Protein AF-A0A937EVX7-F1 (afdb_monomer_lite)

Secondary structure (DSSP, 8-state):
----SSSSSHHHHHHHHHHHHHHHHHHHHTTT-HHHHHHHHHHHHHHHHHHIIIIITTTS-SSHHHHHHHHHHHHHTTSS-S-S---HHHHGGGGTTS----TTS--------

Sequence (113 aa):
MNSEHSLEVEPLELQLQAMADTVRQLAQSHQGDCLALLSILRILESLHGEVRDTWFQPALPDNRQALYNLLRDIEASGGWPYIYRMKLHELLKNFQGDLTIDPAAHSNPNQLG

pLDDT: mean 71.44, std 18.01, range [37.62, 97.12]

Radius of gyration: 23.27 Å; chains: 1; bounding box: 78×44×46 Å

Foldseek 3Di:
DDDPDDPPPPPPVVVVVVVVVVLVVQCVVCPPPPVSNVVSVVVVVVVVVCCCPPPVLVVQDPDPVSNVVVQVVCVVVPHDPPDPDPPVCVSCVSVPPPPCPPPPPPPDPDDDD

Structure (mmCIF, N/CA/C/O backbone):
data_AF-A0A937EVX7-F1
#
_entry.id   AF-A0A937EVX7-F1
#
loop_
_atom_site.group_PDB
_atom_site.id
_atom_site.type_symbol
_atom_site.label_atom_id
_atom_site.label_alt_id
_atom_site.label_comp_id
_atom_site.label_asym_id
_atom_site.label_entity_id
_atom_site.label_seq_id
_atom_site.pdbx_PDB_ins_code
_atom_site.Cartn_x
_atom_site.Cartn_y
_atom_site.Cartn_z
_atom_site.occupancy
_atom_site.B_iso_or_equiv
_atom_site.auth_seq_id
_atom_site.auth_comp_id
_atom_site.auth_asym_id
_atom_site.auth_atom_id
_atom_site.pdbx_PDB_model_num
ATOM 1 N N . MET A 1 1 ? 7.695 31.122 -24.044 1.00 41.72 1 MET A N 1
ATOM 2 C CA . MET A 1 1 ? 6.685 30.083 -24.327 1.00 41.72 1 MET A CA 1
ATOM 3 C C . MET A 1 1 ? 7.281 28.776 -23.857 1.00 41.72 1 MET A C 1
ATOM 5 O O . MET A 1 1 ? 8.379 28.491 -24.309 1.00 41.72 1 MET A O 1
ATOM 9 N N . ASN A 1 2 ? 6.658 28.145 -22.857 1.00 37.62 2 ASN A N 1
ATOM 10 C CA . ASN A 1 2 ? 6.717 26.725 -22.470 1.00 37.62 2 ASN A CA 1
ATOM 11 C C . ASN A 1 2 ? 6.125 26.639 -21.054 1.00 37.62 2 ASN A C 1
ATOM 13 O O . ASN A 1 2 ? 6.836 26.681 -20.054 1.00 37.62 2 ASN A O 1
ATOM 17 N N . SER A 1 3 ? 4.795 26.629 -20.997 1.00 48.78 3 SER A N 1
ATOM 18 C CA . SER A 1 3 ? 3.997 26.509 -19.776 1.00 48.78 3 SER A CA 1
ATOM 19 C C . SER A 1 3 ? 3.035 25.347 -19.974 1.00 48.78 3 SER A C 1
ATOM 21 O O . SER A 1 3 ? 1.873 25.590 -20.258 1.00 48.78 3 SER A O 1
ATOM 23 N N . GLU A 1 4 ? 3.510 24.102 -19.902 1.00 48.59 4 GLU A N 1
ATOM 24 C CA . GLU A 1 4 ? 2.650 22.930 -20.156 1.00 48.59 4 GLU A CA 1
ATOM 25 C C . GLU A 1 4 ? 3.013 21.691 -19.316 1.00 48.59 4 GLU A C 1
ATOM 27 O O . GLU A 1 4 ? 3.055 20.588 -19.845 1.00 48.59 4 GLU A O 1
ATOM 32 N N . HIS A 1 5 ? 3.270 21.815 -18.005 1.00 45.59 5 HIS A N 1
ATOM 33 C CA . HIS A 1 5 ? 3.386 20.598 -17.171 1.00 45.59 5 HIS A CA 1
ATOM 34 C C . HIS A 1 5 ? 2.833 20.671 -15.740 1.00 45.59 5 HIS A C 1
ATOM 36 O O . HIS A 1 5 ? 3.153 19.823 -14.916 1.00 45.59 5 HIS A O 1
ATOM 42 N N . SER A 1 6 ? 1.987 21.652 -15.414 1.00 43.28 6 SER A N 1
ATOM 43 C CA . SER A 1 6 ? 1.571 21.882 -14.017 1.00 43.28 6 SER A CA 1
ATOM 44 C C . SER A 1 6 ? 0.164 21.396 -13.640 1.00 43.28 6 SER A C 1
ATOM 46 O O . SER A 1 6 ? -0.28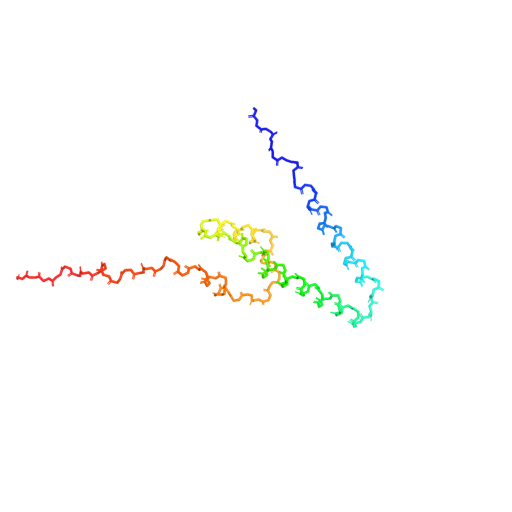2 21.743 -12.556 1.00 43.28 6 SER A O 1
ATOM 48 N N . LEU A 1 7 ? -0.555 20.630 -14.475 1.00 46.47 7 LEU A N 1
ATOM 49 C CA . LEU A 1 7 ? -2.001 20.398 -14.257 1.00 46.47 7 LEU A CA 1
ATOM 50 C C . LEU A 1 7 ? -2.471 18.931 -14.184 1.00 46.47 7 LEU A C 1
ATOM 52 O O . LEU A 1 7 ? -3.643 18.709 -13.901 1.00 46.47 7 LEU A O 1
ATOM 56 N N . GLU A 1 8 ? -1.607 17.928 -14.372 1.00 51.41 8 GLU A N 1
ATOM 57 C CA . GLU A 1 8 ? -2.035 16.509 -14.357 1.00 51.41 8 GLU A CA 1
ATOM 58 C C . GLU A 1 8 ? -1.745 15.757 -13.044 1.00 51.41 8 GLU A C 1
ATOM 60 O O . GLU A 1 8 ? -2.170 14.616 -12.885 1.00 51.41 8 GLU A O 1
ATOM 65 N N . VAL A 1 9 ? -1.065 16.384 -12.077 1.00 52.75 9 VAL A N 1
ATOM 66 C CA . VAL A 1 9 ? -0.715 15.758 -10.781 1.00 52.75 9 VAL A CA 1
ATOM 67 C C . VAL A 1 9 ? -1.886 15.787 -9.776 1.00 52.75 9 VAL A C 1
ATOM 69 O O . VAL A 1 9 ? -2.026 14.885 -8.952 1.00 52.75 9 VAL A O 1
ATOM 72 N N . GLU A 1 10 ? -2.790 16.763 -9.905 1.00 59.31 10 GLU A N 1
ATOM 73 C CA . GLU A 1 10 ? -3.943 17.006 -9.015 1.00 59.31 10 GLU A CA 1
ATOM 74 C C . GLU A 1 10 ? -4.928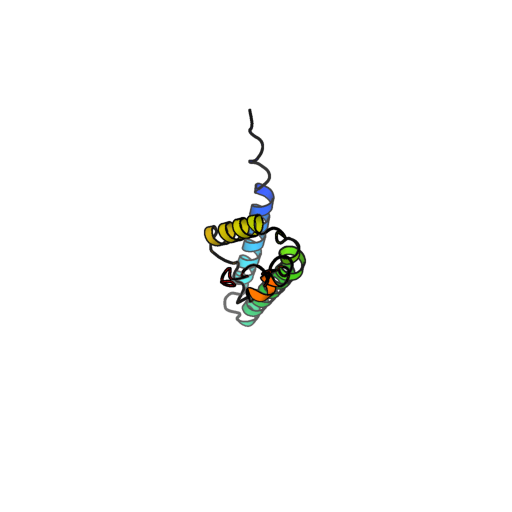 15.825 -8.805 1.00 59.31 10 GLU A C 1
ATOM 76 O O . GLU A 1 10 ? -5.351 15.616 -7.668 1.00 59.31 10 GLU A O 1
ATOM 81 N N . PRO A 1 11 ? -5.311 14.997 -9.802 1.00 78.00 11 PRO A N 1
ATOM 82 C CA . PRO A 1 11 ? -6.302 13.941 -9.573 1.00 78.00 11 PRO A CA 1
ATOM 83 C C . PRO A 1 11 ? -5.778 12.761 -8.742 1.00 78.00 11 PRO A C 1
ATOM 85 O O . PRO A 1 11 ? -6.556 12.156 -8.005 1.00 78.00 11 PRO A O 1
ATOM 88 N N . LEU A 1 12 ? -4.488 12.417 -8.839 1.00 82.69 12 LEU A N 1
ATOM 89 C CA . LEU A 1 12 ? -3.939 11.247 -8.145 1.00 82.69 12 LEU A CA 1
ATOM 90 C C . LEU A 1 12 ? -3.707 11.529 -6.659 1.00 82.69 12 LEU A C 1
ATOM 92 O O . LEU A 1 12 ? -4.082 10.715 -5.818 1.00 82.69 12 LEU A O 1
ATOM 96 N N . GLU A 1 13 ? -3.125 12.680 -6.324 1.00 81.38 13 GLU A N 1
ATOM 97 C CA . GLU A 1 13 ? -2.862 13.051 -4.931 1.00 81.38 13 GLU A CA 1
ATOM 98 C C . GLU A 1 13 ? -4.167 13.150 -4.125 1.00 81.38 13 GLU A C 1
ATOM 100 O O . GLU A 1 13 ? -4.258 12.609 -3.021 1.00 81.38 13 GLU A O 1
ATOM 105 N N . LEU A 1 14 ? -5.220 13.724 -4.718 1.00 86.25 14 LEU A N 1
ATOM 106 C CA . LEU A 1 14 ? -6.554 13.773 -4.115 1.00 86.25 14 LEU A CA 1
ATOM 107 C C . LEU A 1 14 ? -7.157 12.377 -3.899 1.00 86.25 14 LEU A C 1
ATOM 109 O O . LEU A 1 14 ? -7.751 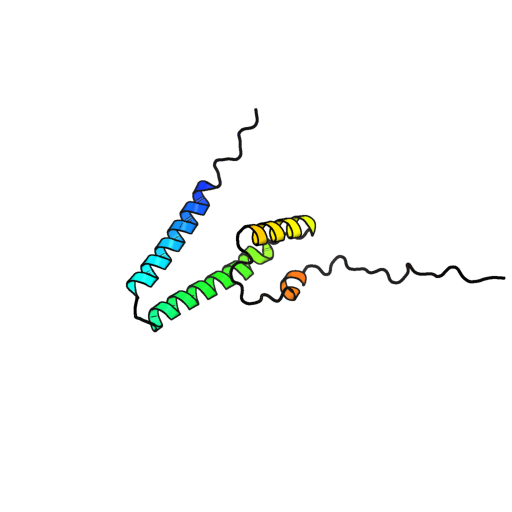12.119 -2.851 1.00 86.25 14 LEU A O 1
ATOM 113 N N . GLN A 1 15 ? -6.994 11.459 -4.857 1.00 89.12 15 GLN A N 1
ATOM 114 C CA . GLN A 1 15 ? -7.466 10.078 -4.714 1.00 89.12 15 GLN A CA 1
ATOM 115 C C . GLN A 1 15 ? -6.719 9.336 -3.601 1.00 89.12 15 GLN A C 1
ATOM 117 O O . GLN A 1 15 ? -7.350 8.682 -2.768 1.00 89.12 15 GLN A O 1
ATOM 122 N N . LEU A 1 16 ? -5.393 9.476 -3.544 1.00 87.38 16 LEU A N 1
ATOM 123 C CA . LEU A 1 16 ? -4.565 8.879 -2.496 1.00 87.38 16 LEU A CA 1
ATOM 124 C C . LEU A 1 16 ? -4.933 9.427 -1.115 1.00 87.38 16 LEU A C 1
ATOM 126 O O . LEU A 1 16 ? -5.060 8.662 -0.156 1.00 87.38 16 LEU A O 1
ATOM 130 N N . GLN A 1 17 ? -5.167 10.735 -1.016 1.00 86.38 17 GLN A N 1
ATOM 131 C CA . GLN A 1 17 ? -5.591 11.366 0.226 1.00 86.38 17 GLN A CA 1
ATOM 132 C C . GLN A 1 17 ? -6.978 10.870 0.666 1.00 86.38 17 GLN A C 1
ATOM 134 O O . GLN A 1 17 ? -7.145 10.501 1.827 1.00 86.38 17 GLN A O 1
ATOM 139 N N . ALA A 1 18 ? -7.943 10.760 -0.252 1.00 92.12 18 ALA A N 1
ATOM 140 C CA . ALA A 1 18 ? -9.272 10.223 0.049 1.00 92.12 18 ALA A CA 1
ATOM 141 C C . ALA A 1 18 ? -9.222 8.756 0.524 1.00 92.12 18 ALA A C 1
ATOM 143 O O . ALA A 1 18 ? -9.930 8.374 1.465 1.00 92.12 18 ALA A O 1
ATOM 144 N N . MET A 1 19 ? -8.356 7.931 -0.076 1.00 92.19 19 MET A N 1
ATOM 145 C CA . MET A 1 19 ? -8.108 6.561 0.387 1.00 92.19 19 MET A CA 1
ATOM 146 C C . MET A 1 19 ? -7.519 6.552 1.800 1.00 92.19 19 MET A C 1
ATOM 148 O O . MET A 1 19 ? -8.002 5.820 2.667 1.00 92.19 19 MET A O 1
ATOM 152 N N . ALA A 1 20 ? -6.512 7.391 2.056 1.00 89.88 20 ALA A N 1
ATOM 153 C CA . ALA A 1 20 ? -5.895 7.507 3.371 1.00 89.88 20 ALA A CA 1
ATOM 154 C C . ALA A 1 20 ? -6.911 7.949 4.437 1.00 89.88 20 ALA A C 1
ATOM 156 O O . ALA A 1 20 ? -6.940 7.382 5.528 1.00 89.88 20 ALA A O 1
ATOM 157 N N . ASP A 1 21 ? -7.781 8.907 4.120 1.00 93.00 21 ASP A N 1
ATOM 158 C CA . ASP A 1 21 ? -8.826 9.378 5.030 1.00 93.00 21 ASP A CA 1
ATOM 159 C C . ASP A 1 21 ? -9.871 8.301 5.319 1.00 93.00 21 ASP A C 1
ATOM 161 O O . ASP A 1 21 ? -10.247 8.118 6.476 1.00 93.00 21 ASP A O 1
ATOM 165 N N . THR A 1 22 ? -10.255 7.511 4.316 1.00 95.94 22 THR A N 1
ATOM 166 C CA . THR A 1 22 ? -11.160 6.367 4.504 1.00 95.94 22 THR A CA 1
ATOM 167 C C . THR A 1 22 ? -10.566 5.338 5.471 1.00 95.94 22 THR A C 1
ATOM 169 O O . THR A 1 22 ? -11.231 4.890 6.406 1.00 95.94 22 THR A O 1
ATOM 172 N N . VAL A 1 23 ? -9.285 4.993 5.299 1.00 94.38 23 VAL A N 1
ATOM 173 C CA . VAL A 1 23 ? -8.580 4.056 6.189 1.00 94.38 23 VAL A CA 1
ATOM 174 C C . VAL A 1 23 ? -8.453 4.625 7.605 1.00 94.38 23 VAL A C 1
ATOM 176 O O . VAL A 1 23 ? -8.685 3.905 8.578 1.00 94.38 23 VAL A O 1
ATOM 179 N N . ARG A 1 24 ? -8.131 5.920 7.746 1.00 94.50 24 ARG A N 1
ATOM 180 C CA . ARG A 1 24 ? -8.059 6.598 9.053 1.00 94.50 24 ARG A CA 1
ATOM 181 C C . ARG A 1 24 ? -9.410 6.595 9.762 1.00 94.50 24 ARG A C 1
ATOM 183 O O . ARG A 1 24 ? -9.451 6.284 10.949 1.00 94.50 24 ARG A O 1
ATOM 190 N N . GLN A 1 25 ? -10.497 6.901 9.056 1.00 96.88 25 GLN A N 1
ATOM 191 C CA . GLN A 1 25 ? -11.852 6.884 9.611 1.00 96.88 25 GLN A CA 1
ATOM 192 C C . GLN A 1 25 ? -12.241 5.487 10.100 1.00 96.88 25 GLN A C 1
ATOM 194 O O . GLN A 1 25 ? -12.744 5.350 11.214 1.00 96.88 25 GLN A O 1
ATOM 199 N N . LEU A 1 26 ? -11.938 4.448 9.317 1.00 95.75 26 LEU A N 1
ATOM 200 C CA . LEU A 1 26 ? -12.196 3.061 9.701 1.00 95.75 26 LEU A CA 1
ATOM 201 C C . LEU A 1 26 ? -11.379 2.641 10.934 1.00 95.75 26 LEU A C 1
ATOM 203 O O . LEU A 1 26 ? -11.892 1.990 11.841 1.00 95.75 26 LEU A O 1
ATOM 207 N N . ALA A 1 27 ? -10.109 3.038 11.013 1.00 92.19 27 ALA A N 1
ATOM 208 C CA . ALA A 1 27 ? -9.291 2.770 12.192 1.00 92.19 27 ALA A CA 1
ATOM 209 C C . ALA A 1 27 ? -9.815 3.512 13.436 1.00 92.19 27 ALA A C 1
ATOM 211 O O . ALA A 1 27 ? -9.852 2.943 14.527 1.00 92.19 27 ALA A O 1
ATOM 212 N N . GLN A 1 28 ? -10.258 4.763 13.278 1.00 94.81 28 GLN A N 1
ATOM 213 C CA . GLN A 1 28 ? -10.843 5.558 14.360 1.00 94.81 28 GLN A CA 1
ATOM 214 C C . GLN A 1 28 ? -12.161 4.959 14.867 1.00 94.81 28 GLN A C 1
ATOM 216 O O . GLN A 1 28 ? -12.364 4.893 16.078 1.00 94.81 28 GLN A O 1
ATOM 221 N N . SER A 1 29 ? -13.034 4.465 13.980 1.00 97.12 29 SER A N 1
ATOM 222 C CA . SER A 1 29 ? -14.316 3.860 14.374 1.00 97.12 29 SER A CA 1
ATOM 223 C C . SER A 1 29 ? -14.163 2.548 15.150 1.00 97.12 29 SER A C 1
ATOM 225 O O . SER A 1 29 ? -15.077 2.155 15.869 1.00 97.12 2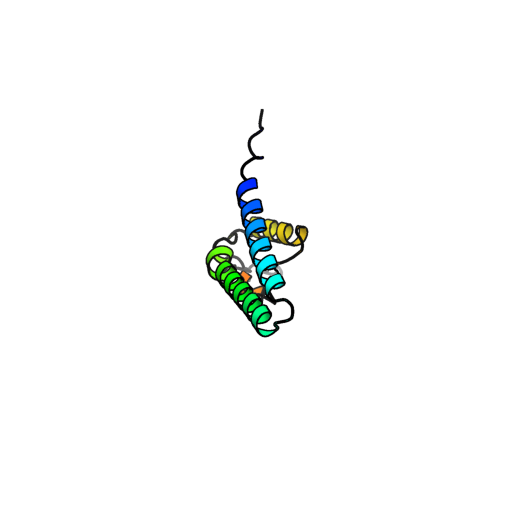9 SER A O 1
ATOM 227 N N . HIS A 1 30 ? -13.010 1.886 15.026 1.00 94.44 30 HIS A N 1
ATOM 228 C CA . HIS A 1 30 ? -12.670 0.642 15.720 1.00 94.44 30 HIS A CA 1
ATOM 229 C C . HIS A 1 30 ? -11.596 0.834 16.803 1.00 94.44 30 HIS A C 1
ATOM 231 O O . HIS A 1 30 ? -10.926 -0.120 17.206 1.00 94.44 30 HIS A O 1
ATOM 237 N N . GLN A 1 31 ? -11.415 2.061 17.302 1.00 86.00 31 GLN A N 1
ATOM 238 C CA . GLN A 1 31 ? -10.461 2.326 18.374 1.00 86.00 31 GLN A CA 1
ATOM 239 C C . GLN A 1 31 ? -10.778 1.474 19.615 1.00 86.00 31 GLN A C 1
ATOM 241 O O . GLN A 1 31 ? -11.896 1.469 20.124 1.00 86.00 31 GLN A O 1
ATOM 246 N N . GLY A 1 32 ? -9.766 0.763 20.118 1.00 85.00 32 GLY A N 1
ATOM 247 C CA . GLY A 1 32 ? -9.904 -0.147 21.260 1.00 85.00 32 GLY A CA 1
ATOM 248 C C . GLY A 1 32 ? -10.289 -1.583 20.887 1.00 85.00 32 GLY A C 1
ATOM 249 O O . GLY A 1 32 ? -10.162 -2.466 21.733 1.00 85.00 32 GLY A O 1
ATOM 250 N N . ASP A 1 33 ? -10.665 -1.853 19.632 1.00 93.69 33 ASP A N 1
ATOM 251 C CA . ASP A 1 33 ? -10.890 -3.207 19.119 1.00 93.69 33 ASP A CA 1
ATOM 252 C C . ASP A 1 33 ? -9.635 -3.729 18.402 1.00 93.69 33 ASP A C 1
ATOM 254 O O . ASP A 1 33 ? -9.386 -3.478 17.221 1.00 93.69 33 ASP A O 1
ATOM 258 N N . CYS A 1 34 ? -8.824 -4.484 19.142 1.00 74.94 34 CYS A N 1
ATOM 259 C CA . CYS A 1 34 ? -7.567 -5.044 18.647 1.00 74.94 34 CYS A CA 1
ATOM 260 C C . CYS A 1 34 ? -7.753 -5.947 17.411 1.00 74.94 34 CYS A C 1
ATOM 262 O O . CYS A 1 34 ? -6.925 -5.920 16.499 1.00 74.94 34 CYS A O 1
ATOM 264 N N . LEU A 1 35 ? -8.834 -6.734 17.345 1.00 85.44 35 LEU A N 1
ATOM 265 C CA . LEU A 1 35 ? -9.055 -7.673 16.241 1.00 85.44 35 LEU A CA 1
ATOM 266 C C . LEU A 1 35 ? -9.518 -6.954 14.973 1.00 85.44 35 LEU A C 1
ATOM 268 O O . LEU A 1 35 ? -9.070 -7.303 13.875 1.00 85.44 35 LEU A O 1
ATOM 272 N N . ALA A 1 36 ? -10.362 -5.932 15.114 1.00 88.38 36 ALA A N 1
ATOM 273 C CA . ALA A 1 36 ? -10.759 -5.089 13.993 1.00 88.38 36 ALA A CA 1
ATOM 274 C C . ALA A 1 36 ? -9.556 -4.320 13.427 1.00 88.38 36 ALA A C 1
ATOM 276 O O . ALA A 1 36 ? -9.303 -4.375 12.223 1.00 88.38 36 ALA A O 1
ATOM 277 N N . LEU A 1 37 ? -8.742 -3.699 14.289 1.00 81.06 37 LEU A N 1
ATOM 278 C CA . LEU A 1 37 ? -7.525 -2.994 13.873 1.00 81.06 37 LEU A CA 1
ATOM 279 C C . LEU A 1 37 ? -6.521 -3.930 13.181 1.00 81.06 37 LEU A C 1
ATOM 281 O O . LEU A 1 37 ? -5.978 -3.586 12.132 1.00 81.06 37 LEU A O 1
ATOM 285 N N . LEU A 1 38 ? -6.317 -5.142 13.705 1.00 79.00 38 LEU A N 1
ATOM 286 C CA . LEU A 1 38 ? -5.472 -6.151 13.060 1.00 79.00 38 LEU A CA 1
ATOM 287 C C . LEU A 1 38 ? -6.006 -6.561 11.679 1.00 79.00 38 LEU A C 1
ATOM 289 O O . LEU A 1 38 ? -5.224 -6.812 10.763 1.00 79.00 38 LEU A O 1
ATOM 293 N N . SER A 1 39 ? -7.326 -6.627 11.512 1.00 90.31 39 SER A N 1
ATOM 294 C CA . SER A 1 39 ? -7.946 -6.953 10.223 1.00 90.31 39 SER A CA 1
ATOM 295 C C . SER A 1 39 ? -7.710 -5.851 9.187 1.00 90.31 39 SER A C 1
ATOM 297 O O . SER A 1 39 ? -7.380 -6.162 8.044 1.00 90.31 39 SER A O 1
ATOM 299 N N . ILE A 1 40 ? -7.779 -4.578 9.598 1.00 89.94 40 ILE A N 1
ATOM 300 C CA . ILE A 1 40 ? -7.422 -3.430 8.747 1.00 89.94 40 ILE A CA 1
ATOM 301 C C . ILE A 1 40 ? -5.960 -3.545 8.298 1.00 89.94 40 ILE A C 1
ATOM 303 O O . ILE A 1 40 ? -5.674 -3.467 7.105 1.00 89.94 40 ILE A O 1
ATOM 307 N N . LEU A 1 41 ? -5.038 -3.799 9.233 1.00 86.88 41 LEU A N 1
ATOM 308 C CA . LEU A 1 41 ? -3.609 -3.937 8.929 1.00 86.88 41 LEU A CA 1
ATOM 309 C C . LEU A 1 41 ? -3.324 -5.069 7.932 1.00 86.88 41 LEU A C 1
ATOM 311 O O . LEU A 1 41 ? -2.566 -4.870 6.987 1.00 86.88 41 LEU A O 1
ATOM 315 N N . ARG A 1 42 ? -3.961 -6.234 8.100 1.00 88.44 42 ARG A N 1
ATOM 316 C CA . ARG A 1 42 ? -3.785 -7.387 7.199 1.00 88.44 42 ARG A CA 1
ATOM 317 C C . ARG A 1 42 ? -4.231 -7.098 5.769 1.00 88.44 42 ARG A C 1
ATOM 319 O O . ARG A 1 42 ? -3.580 -7.540 4.828 1.00 88.44 42 ARG A O 1
ATOM 326 N N . ILE A 1 43 ? -5.329 -6.365 5.594 1.00 94.00 43 ILE A N 1
ATOM 327 C CA . ILE A 1 43 ? -5.804 -5.991 4.257 1.00 94.00 43 ILE A CA 1
ATOM 328 C C . ILE A 1 43 ? -4.870 -4.971 3.614 1.00 94.00 43 ILE A C 1
ATOM 330 O O . ILE A 1 43 ? -4.552 -5.120 2.439 1.00 94.00 43 ILE A O 1
ATOM 334 N N . LEU A 1 44 ? -4.376 -3.988 4.372 1.00 90.75 44 LEU A N 1
ATOM 335 C CA . LEU A 1 44 ? -3.386 -3.039 3.857 1.00 90.75 44 LEU A CA 1
ATOM 336 C C . LEU A 1 44 ? -2.097 -3.747 3.425 1.00 90.75 44 LEU A C 1
ATOM 338 O O . LEU A 1 44 ? -1.564 -3.441 2.364 1.00 90.75 44 LEU A O 1
ATOM 342 N N . GLU A 1 45 ? -1.627 -4.720 4.207 1.00 87.56 45 GLU A N 1
ATOM 343 C CA . GLU A 1 45 ? -0.467 -5.543 3.856 1.00 87.56 45 GLU A CA 1
ATOM 344 C C . GLU A 1 45 ? -0.714 -6.366 2.582 1.00 87.56 45 GLU A C 1
ATOM 346 O O . GLU A 1 45 ? 0.129 -6.374 1.683 1.00 87.56 45 GLU A O 1
ATOM 351 N N . SER A 1 46 ? -1.880 -7.011 2.474 1.00 88.06 46 SER A N 1
ATOM 352 C CA . SER A 1 46 ? -2.266 -7.785 1.290 1.00 88.06 46 SER A CA 1
ATOM 353 C C . SER A 1 46 ? -2.339 -6.911 0.037 1.00 88.06 46 SER A C 1
ATOM 355 O O . SER A 1 46 ? -1.767 -7.276 -0.987 1.00 88.06 46 SER A O 1
ATOM 357 N N . LEU A 1 47 ? -3.001 -5.753 0.120 1.00 92.00 47 LEU A N 1
ATOM 358 C CA . LEU A 1 47 ? -3.118 -4.802 -0.989 1.00 92.00 47 LEU A CA 1
ATOM 359 C C . LEU A 1 47 ? -1.753 -4.254 -1.394 1.00 92.00 47 LEU A C 1
ATOM 361 O O . LEU A 1 47 ? -1.447 -4.161 -2.578 1.00 92.00 47 LEU A O 1
ATOM 365 N N . HIS A 1 48 ? -0.905 -3.928 -0.420 1.00 87.50 48 HIS A N 1
ATOM 366 C CA . HIS A 1 48 ? 0.463 -3.514 -0.695 1.00 87.50 48 HIS A CA 1
ATOM 367 C C . HIS A 1 48 ? 1.240 -4.608 -1.446 1.00 87.50 48 HIS A C 1
ATOM 369 O O . HIS A 1 48 ? 1.902 -4.307 -2.437 1.00 87.50 48 HIS A O 1
ATOM 375 N N . GLY A 1 49 ? 1.145 -5.871 -1.011 1.00 82.44 49 GLY A N 1
ATOM 376 C CA . GLY A 1 49 ? 1.769 -7.003 -1.701 1.00 82.44 49 GLY A CA 1
ATOM 377 C C . GLY A 1 49 ? 1.262 -7.172 -3.135 1.00 82.44 49 GLY A C 1
ATOM 378 O O . GLY A 1 49 ? 2.064 -7.270 -4.059 1.00 82.44 49 GLY A O 1
ATOM 379 N N . GLU A 1 50 ? -0.056 -7.122 -3.332 1.00 89.56 50 GLU A N 1
ATOM 380 C CA . GLU A 1 50 ? -0.688 -7.217 -4.651 1.00 89.56 50 GLU A CA 1
ATOM 381 C C . GLU A 1 50 ? -0.218 -6.099 -5.588 1.00 89.56 50 GLU A C 1
ATOM 383 O O . GLU A 1 50 ? 0.192 -6.377 -6.717 1.00 89.56 50 GLU A O 1
ATOM 388 N N . VAL A 1 51 ? -0.198 -4.851 -5.103 1.00 87.88 51 VAL A N 1
ATOM 389 C CA . VAL A 1 51 ? 0.269 -3.704 -5.888 1.00 87.88 51 VAL A CA 1
ATOM 390 C C . VAL A 1 51 ? 1.729 -3.846 -6.272 1.00 87.88 51 VAL A C 1
ATOM 392 O O . VAL A 1 51 ? 2.099 -3.616 -7.427 1.00 87.88 51 VAL A O 1
ATOM 395 N N . ARG A 1 52 ? 2.550 -4.259 -5.310 1.00 83.56 52 ARG A N 1
ATOM 396 C CA . ARG A 1 52 ? 3.981 -4.449 -5.493 1.00 83.56 52 ARG A CA 1
ATOM 397 C C . ARG A 1 52 ? 4.282 -5.510 -6.550 1.00 83.56 52 ARG A C 1
ATOM 399 O O . ARG A 1 52 ? 5.063 -5.247 -7.460 1.00 83.56 52 ARG A O 1
ATOM 406 N N . ASP A 1 53 ? 3.667 -6.681 -6.430 1.00 83.44 53 ASP A N 1
ATOM 407 C CA . ASP A 1 53 ? 4.014 -7.852 -7.238 1.00 83.44 53 ASP A CA 1
ATOM 408 C C . ASP A 1 53 ? 3.356 -7.799 -8.628 1.00 83.44 53 ASP A C 1
ATOM 410 O O . ASP A 1 53 ? 3.954 -8.223 -9.617 1.00 83.44 53 ASP A O 1
ATOM 414 N N . THR A 1 54 ? 2.148 -7.233 -8.724 1.00 88.31 54 THR A N 1
ATOM 415 C CA . THR A 1 54 ? 1.351 -7.248 -9.962 1.00 88.31 54 THR A CA 1
ATOM 416 C C . THR A 1 54 ? 1.594 -6.029 -10.845 1.00 88.31 54 THR A C 1
ATOM 418 O O . THR A 1 54 ? 1.679 -6.174 -12.063 1.00 88.31 54 THR A O 1
ATOM 421 N N . TRP A 1 55 ? 1.701 -4.827 -10.267 1.00 88.31 55 TRP A N 1
ATOM 422 C CA . TRP A 1 55 ? 1.763 -3.582 -11.049 1.00 88.31 55 TRP A CA 1
ATOM 423 C C . TRP A 1 55 ? 3.089 -2.840 -10.896 1.00 88.31 55 TRP A C 1
ATOM 425 O O . TRP A 1 55 ? 3.620 -2.354 -11.891 1.00 88.31 55 TRP A O 1
ATOM 435 N N . PHE A 1 56 ? 3.663 -2.779 -9.692 1.00 83.75 56 PHE A N 1
ATOM 436 C CA . PHE A 1 56 ? 4.892 -2.019 -9.460 1.00 83.75 56 PHE A CA 1
ATOM 437 C C . PHE A 1 56 ? 6.130 -2.724 -10.020 1.00 83.75 56 PHE A C 1
ATOM 439 O O . PHE A 1 56 ? 6.892 -2.111 -10.760 1.00 83.75 56 PHE A O 1
ATOM 446 N N . GLN A 1 57 ? 6.334 -4.010 -9.712 1.00 79.94 57 GLN A N 1
ATOM 447 C CA . GLN A 1 57 ? 7.524 -4.743 -10.150 1.00 79.94 57 GLN A CA 1
ATOM 448 C C . GLN A 1 57 ? 7.655 -4.818 -11.684 1.00 79.94 57 GLN A C 1
ATOM 450 O O . GLN A 1 57 ? 8.762 -4.589 -12.175 1.00 79.94 57 GLN A O 1
ATOM 455 N N . PRO A 1 58 ? 6.585 -5.073 -12.465 1.00 85.06 58 PRO A N 1
ATOM 456 C CA . PRO A 1 58 ? 6.667 -5.022 -13.927 1.00 85.06 58 PRO A CA 1
ATOM 457 C C . PRO A 1 58 ? 6.860 -3.609 -14.491 1.00 85.06 58 PRO A C 1
ATOM 459 O O . PRO A 1 58 ? 7.369 -3.470 -15.598 1.00 85.06 58 PRO A O 1
ATOM 462 N N . ALA A 1 59 ? 6.460 -2.571 -13.751 1.00 85.50 59 ALA A N 1
ATOM 463 C CA . ALA A 1 59 ? 6.649 -1.175 -14.140 1.00 85.50 59 ALA A CA 1
ATOM 464 C C . ALA A 1 59 ? 8.048 -0.632 -13.796 1.00 85.50 59 ALA A C 1
ATOM 466 O O . ALA A 1 59 ? 8.348 0.524 -14.106 1.00 85.50 59 ALA A O 1
ATOM 467 N N . LEU A 1 60 ? 8.907 -1.431 -13.149 1.00 85.56 60 LEU A N 1
ATOM 468 C CA . LEU A 1 60 ? 10.266 -1.009 -12.836 1.00 85.56 60 LEU A CA 1
ATOM 469 C C . LEU A 1 60 ? 11.069 -0.759 -14.117 1.00 85.56 60 LEU A C 1
ATOM 471 O O . LEU A 1 60 ? 10.973 -1.543 -15.064 1.00 85.56 60 LEU A O 1
ATOM 475 N N . PRO A 1 61 ? 11.916 0.284 -14.136 1.00 82.31 61 PRO A N 1
ATOM 476 C CA . PRO A 1 61 ? 12.776 0.533 -15.276 1.00 82.31 61 PRO A CA 1
ATOM 477 C C . PRO A 1 61 ? 13.732 -0.637 -15.519 1.00 82.31 61 PRO A C 1
ATOM 479 O O . PRO A 1 61 ? 14.395 -1.123 -14.602 1.00 82.31 61 PRO A O 1
ATOM 482 N N . ASP A 1 62 ? 13.844 -1.042 -16.777 1.00 81.69 62 ASP A N 1
ATOM 483 C CA . ASP A 1 62 ? 14.780 -2.060 -17.257 1.00 81.69 62 ASP A CA 1
ATOM 484 C C . ASP A 1 62 ? 16.201 -1.506 -17.475 1.00 81.69 62 ASP A C 1
ATOM 486 O O . ASP A 1 62 ? 17.177 -2.259 -17.490 1.00 81.69 62 ASP A O 1
ATOM 490 N N . ASN A 1 63 ? 16.343 -0.181 -17.588 1.00 85.56 63 ASN A N 1
ATOM 491 C CA . ASN A 1 63 ? 17.630 0.490 -17.714 1.00 85.56 63 ASN A CA 1
ATOM 492 C C . ASN A 1 63 ? 18.167 0.991 -16.363 1.00 85.56 63 ASN A C 1
ATOM 494 O O . ASN A 1 63 ? 17.449 1.555 -15.532 1.00 85.56 63 ASN A O 1
ATOM 498 N N . ARG A 1 64 ? 19.487 0.849 -16.181 1.00 79.19 64 ARG A N 1
ATOM 499 C CA . ARG A 1 64 ? 20.180 1.192 -14.929 1.00 79.19 64 ARG A CA 1
ATOM 500 C C . ARG A 1 64 ? 19.969 2.646 -14.519 1.00 79.19 64 ARG A C 1
ATOM 502 O O . ARG A 1 64 ? 19.764 2.920 -13.345 1.00 79.19 64 ARG A O 1
ATOM 509 N N . GLN A 1 65 ? 20.032 3.579 -15.467 1.00 82.00 65 GLN A N 1
ATOM 510 C CA . GLN A 1 65 ? 20.007 5.009 -15.165 1.00 82.00 65 GLN A CA 1
ATOM 511 C C . GLN A 1 65 ? 18.647 5.458 -14.618 1.00 82.00 65 GLN A C 1
ATOM 513 O O . GLN A 1 65 ? 18.595 6.178 -13.624 1.00 82.00 65 GLN A O 1
ATOM 518 N N . ALA A 1 66 ? 17.554 5.014 -15.235 1.00 80.19 66 ALA A N 1
ATOM 519 C CA . ALA A 1 66 ? 16.204 5.293 -14.768 1.00 80.19 66 ALA A CA 1
ATOM 520 C C . ALA A 1 66 ? 15.919 4.588 -13.440 1.00 80.19 66 ALA A C 1
ATOM 522 O O . ALA A 1 66 ? 15.288 5.181 -12.571 1.00 80.19 66 ALA A O 1
ATOM 523 N N . LEU A 1 67 ? 16.450 3.377 -13.239 1.00 81.44 67 LEU A N 1
ATOM 524 C CA . LEU A 1 67 ? 16.372 2.700 -11.948 1.00 81.44 67 LEU A CA 1
ATOM 525 C C . LEU A 1 67 ? 17.112 3.487 -10.854 1.00 81.44 67 LEU A C 1
ATOM 527 O O . LEU A 1 67 ? 16.573 3.666 -9.769 1.00 81.44 67 LEU A O 1
ATOM 531 N N . TYR A 1 68 ? 18.308 4.013 -11.133 1.00 79.31 68 TYR A N 1
ATOM 532 C CA . TYR A 1 68 ? 19.043 4.872 -10.195 1.00 79.31 68 TYR A CA 1
ATOM 533 C C . TYR A 1 68 ? 18.317 6.182 -9.888 1.00 79.31 68 TYR A C 1
ATOM 535 O O . TYR A 1 68 ? 18.354 6.640 -8.747 1.00 79.31 68 TYR A O 1
ATOM 543 N N . ASN A 1 69 ? 17.661 6.783 -10.881 1.00 81.31 69 ASN A N 1
ATOM 544 C CA . ASN A 1 69 ? 16.858 7.983 -10.666 1.00 81.31 69 ASN A CA 1
ATOM 545 C C . ASN A 1 69 ? 15.648 7.667 -9.775 1.00 81.31 69 ASN A C 1
ATOM 547 O O . ASN A 1 69 ? 15.465 8.330 -8.762 1.00 81.31 69 ASN A O 1
ATOM 551 N N . LEU A 1 70 ? 14.921 6.583 -10.070 1.00 81.88 70 LEU A N 1
ATOM 552 C CA . LEU A 1 70 ? 13.813 6.102 -9.243 1.00 81.88 70 LEU A CA 1
ATOM 553 C C . LEU A 1 70 ? 14.259 5.814 -7.801 1.00 81.88 70 LEU A C 1
ATOM 555 O O . LEU A 1 70 ? 13.594 6.221 -6.855 1.00 81.88 70 LEU A O 1
ATOM 559 N N . LEU A 1 71 ? 15.402 5.146 -7.621 1.00 77.69 71 LEU A N 1
ATOM 560 C CA . LEU A 1 71 ? 15.979 4.862 -6.304 1.00 77.69 71 LEU A CA 1
ATOM 561 C C . LEU A 1 71 ? 16.242 6.151 -5.515 1.00 77.69 71 LEU A C 1
ATOM 563 O O . LEU A 1 71 ? 15.850 6.250 -4.354 1.00 77.69 71 LEU A O 1
ATOM 567 N N . ARG A 1 72 ? 16.857 7.149 -6.158 1.00 76.00 72 ARG A N 1
ATOM 568 C CA . ARG A 1 72 ? 17.148 8.449 -5.545 1.00 76.00 72 ARG A CA 1
ATOM 569 C C . ARG A 1 72 ? 15.874 9.209 -5.176 1.00 76.00 72 ARG A C 1
ATOM 571 O O . ARG A 1 72 ? 15.824 9.817 -4.110 1.00 76.00 72 ARG A O 1
ATOM 578 N N . ASP A 1 73 ? 14.858 9.169 -6.032 1.00 74.81 73 ASP A N 1
ATOM 579 C CA . ASP A 1 73 ? 13.580 9.840 -5.786 1.00 74.81 73 ASP A CA 1
ATOM 580 C C . ASP A 1 73 ? 12.846 9.212 -4.592 1.00 74.81 73 ASP A C 1
ATOM 582 O O . ASP A 1 73 ? 12.307 9.929 -3.745 1.00 74.81 73 ASP A O 1
ATOM 586 N N . ILE A 1 74 ? 12.895 7.882 -4.460 1.00 75.00 74 ILE A N 1
ATOM 587 C CA . ILE A 1 74 ? 12.339 7.165 -3.304 1.00 75.00 74 ILE A CA 1
ATOM 588 C C . ILE A 1 74 ? 13.125 7.485 -2.018 1.00 75.00 74 ILE A C 1
ATOM 590 O O . ILE A 1 74 ? 12.532 7.687 -0.958 1.00 75.00 74 ILE A O 1
ATOM 594 N N . GLU A 1 75 ? 14.456 7.580 -2.080 1.00 66.38 75 GLU A N 1
ATOM 595 C CA . GLU A 1 75 ? 15.278 7.990 -0.931 1.00 66.38 75 GLU A CA 1
ATOM 596 C C . GLU A 1 75 ? 14.967 9.426 -0.474 1.00 66.38 75 GLU A C 1
ATOM 598 O O . GLU A 1 75 ? 14.881 9.685 0.727 1.00 66.38 75 GLU A O 1
ATOM 603 N N . ALA A 1 76 ? 14.749 10.350 -1.414 1.00 62.3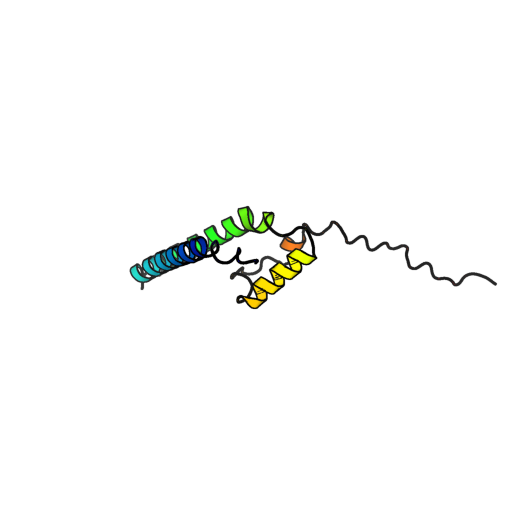4 76 ALA A N 1
ATOM 604 C CA . ALA A 1 76 ? 14.471 11.756 -1.125 1.00 62.34 76 ALA A CA 1
ATOM 605 C C . ALA A 1 76 ? 13.063 12.005 -0.550 1.00 62.34 76 ALA A C 1
ATOM 607 O O . ALA A 1 76 ? 12.878 12.938 0.230 1.00 62.34 76 ALA A O 1
ATOM 608 N N . SER A 1 77 ? 12.077 11.179 -0.911 1.00 61.34 77 SER A N 1
ATOM 609 C CA . SER A 1 77 ? 10.667 11.338 -0.515 1.00 61.34 77 SER A CA 1
ATOM 610 C C . SER A 1 77 ? 10.287 10.644 0.804 1.00 61.34 77 SER A C 1
ATOM 612 O O . SER A 1 77 ? 9.136 10.730 1.229 1.00 61.34 77 SER A O 1
ATOM 614 N N . GLY A 1 78 ? 11.248 10.029 1.505 1.00 51.56 78 GLY A N 1
ATOM 615 C CA . GLY A 1 78 ? 11.030 9.443 2.837 1.00 51.56 78 GLY A CA 1
ATOM 616 C C . GLY A 1 78 ? 11.417 7.970 2.978 1.00 51.56 78 GLY A C 1
ATOM 617 O O . GLY A 1 78 ? 11.089 7.354 3.992 1.00 51.56 78 GLY A O 1
ATOM 618 N N . GLY A 1 79 ? 12.148 7.420 2.005 1.00 53.09 79 GLY A N 1
ATOM 619 C CA . GLY A 1 79 ? 12.641 6.047 2.016 1.00 53.09 79 GLY A CA 1
ATOM 620 C C . GLY A 1 79 ? 11.687 5.064 1.340 1.00 53.09 79 GLY A C 1
ATOM 621 O O . GLY A 1 79 ? 10.589 5.413 0.913 1.00 53.09 79 GLY A O 1
ATOM 622 N N . TRP A 1 80 ? 12.133 3.808 1.222 1.00 55.12 80 TRP A N 1
ATOM 623 C CA . TRP A 1 80 ? 11.346 2.725 0.625 1.00 55.12 80 TRP A CA 1
ATOM 624 C C . TRP A 1 80 ? 9.937 2.690 1.250 1.00 55.12 80 TRP A C 1
ATOM 626 O O . TRP A 1 80 ? 9.859 2.702 2.486 1.00 55.12 80 TRP A O 1
ATOM 636 N N . PRO A 1 81 ? 8.834 2.605 0.465 1.00 55.34 81 PRO A N 1
ATOM 637 C CA . PRO A 1 81 ? 7.524 2.293 1.041 1.00 55.34 81 PRO A CA 1
ATOM 638 C C . PRO A 1 81 ? 7.725 1.059 1.913 1.00 55.34 81 PRO A C 1
ATOM 640 O O . PRO A 1 81 ? 8.451 0.173 1.475 1.00 55.34 81 PRO A O 1
ATOM 643 N N . TYR A 1 82 ? 7.221 1.077 3.155 1.00 53.50 82 TYR A N 1
ATOM 644 C CA . TYR A 1 82 ? 7.564 0.181 4.276 1.00 53.50 82 TYR A CA 1
ATOM 645 C C . TYR A 1 82 ? 7.465 -1.317 3.906 1.00 53.50 82 TYR A C 1
ATOM 647 O O . TYR A 1 82 ? 6.576 -2.056 4.316 1.00 53.50 82 TYR A O 1
ATOM 655 N N . ILE A 1 83 ? 8.413 -1.784 3.105 1.00 47.34 83 ILE A N 1
ATOM 656 C CA . ILE A 1 83 ? 8.561 -3.137 2.621 1.00 47.34 83 ILE A CA 1
ATOM 657 C C . ILE A 1 83 ? 9.521 -3.742 3.623 1.00 47.34 83 ILE A C 1
ATOM 659 O O . ILE A 1 83 ? 10.722 -3.458 3.609 1.00 47.34 83 ILE A O 1
ATOM 663 N N . TYR A 1 84 ? 8.999 -4.575 4.515 1.00 41.94 84 TYR A N 1
ATOM 664 C CA . TYR A 1 84 ? 9.837 -5.395 5.371 1.00 41.94 84 TYR A CA 1
ATOM 665 C C . TYR A 1 84 ? 10.622 -6.366 4.475 1.00 41.94 84 TYR A C 1
ATOM 667 O O . TYR A 1 84 ? 10.176 -7.456 4.144 1.00 41.94 84 TYR A O 1
ATOM 675 N N . ARG A 1 85 ? 11.791 -5.906 4.017 1.00 44.62 85 ARG A N 1
ATOM 676 C CA . ARG A 1 85 ? 12.807 -6.645 3.265 1.00 44.62 85 ARG A CA 1
ATOM 677 C C . ARG A 1 85 ? 12.278 -7.432 2.054 1.00 44.62 85 ARG A C 1
ATOM 679 O O . ARG A 1 85 ? 12.402 -8.654 2.020 1.00 44.62 85 ARG A O 1
ATOM 686 N N . MET A 1 86 ? 11.873 -6.749 0.977 1.00 44.38 86 MET A N 1
ATOM 687 C CA . MET A 1 86 ? 12.193 -7.299 -0.346 1.00 44.38 86 MET A CA 1
ATOM 688 C C . MET A 1 86 ? 13.710 -7.407 -0.344 1.00 44.38 86 MET A C 1
ATOM 690 O O . MET A 1 86 ? 14.414 -6.400 -0.248 1.00 44.38 86 MET A O 1
ATOM 694 N N . LYS A 1 87 ? 14.229 -8.634 -0.321 1.00 54.97 87 LYS A N 1
ATOM 695 C CA . LYS A 1 87 ? 15.665 -8.844 -0.443 1.00 54.97 87 LYS A CA 1
ATOM 696 C C . LYS A 1 87 ? 16.035 -8.187 -1.765 1.00 54.97 87 LYS A C 1
ATOM 698 O O . LYS A 1 87 ? 15.534 -8.619 -2.791 1.00 54.97 87 LYS A O 1
ATOM 703 N N . LEU A 1 88 ? 16.881 -7.157 -1.735 1.00 55.25 88 LEU A N 1
ATOM 704 C CA . LEU A 1 88 ? 17.400 -6.445 -2.915 1.00 55.25 88 LEU A CA 1
ATOM 705 C C . LEU A 1 88 ? 17.735 -7.409 -4.079 1.00 55.25 88 LEU A C 1
ATOM 707 O O . LEU A 1 88 ? 17.521 -7.116 -5.246 1.00 55.25 88 LEU A O 1
ATOM 711 N N . HIS A 1 89 ? 18.195 -8.609 -3.722 1.00 54.81 89 HIS A N 1
ATOM 712 C CA . HIS A 1 89 ? 18.431 -9.766 -4.581 1.00 54.81 89 HIS A CA 1
ATOM 713 C C . HIS A 1 89 ? 17.259 -10.181 -5.494 1.00 54.81 89 HIS A C 1
ATOM 715 O O . HIS A 1 89 ? 17.505 -10.565 -6.630 1.00 54.81 89 HIS A O 1
ATOM 721 N N . GLU A 1 90 ? 16.006 -10.126 -5.038 1.00 57.59 90 GLU A N 1
ATOM 722 C CA . GLU A 1 90 ? 14.833 -10.475 -5.854 1.00 57.59 90 GLU A CA 1
ATOM 723 C C . GLU A 1 90 ? 14.487 -9.377 -6.860 1.00 57.59 90 GLU A C 1
ATOM 725 O O . GLU A 1 90 ? 14.102 -9.681 -7.986 1.00 57.59 90 GLU A O 1
ATOM 730 N N . LEU A 1 91 ? 14.723 -8.113 -6.495 1.00 58.59 91 LEU A N 1
ATOM 731 C CA . LEU A 1 91 ? 14.592 -6.964 -7.392 1.00 58.59 91 LEU A CA 1
ATOM 732 C C . LEU A 1 91 ? 15.635 -7.021 -8.521 1.00 58.59 91 LEU A C 1
ATOM 734 O O . LEU A 1 91 ? 15.329 -6.798 -9.687 1.00 58.59 91 LEU A O 1
ATOM 738 N N . LEU A 1 92 ? 16.871 -7.387 -8.172 1.00 61.56 92 LEU A N 1
ATOM 739 C CA . LEU A 1 92 ? 18.003 -7.492 -9.095 1.00 61.56 92 LEU A CA 1
ATOM 740 C C . LEU A 1 92 ? 18.039 -8.816 -9.877 1.00 61.56 92 LEU A C 1
ATOM 742 O O . LEU A 1 92 ? 18.911 -9.007 -10.723 1.00 61.56 92 LEU A O 1
ATOM 746 N N . LYS A 1 93 ? 17.102 -9.741 -9.636 1.00 58.19 93 LYS A N 1
ATOM 747 C CA . LYS A 1 93 ? 17.044 -11.036 -10.334 1.00 58.19 93 LYS A CA 1
ATOM 748 C C . LYS A 1 93 ? 16.853 -10.868 -11.846 1.00 58.19 93 LYS A C 1
ATOM 750 O O . LYS A 1 93 ? 17.413 -11.640 -12.618 1.00 58.19 93 LYS A O 1
ATOM 755 N N . ASN A 1 94 ? 16.141 -9.820 -12.256 1.00 55.34 94 ASN A N 1
ATOM 756 C CA . ASN A 1 94 ? 15.906 -9.484 -13.663 1.00 55.34 94 ASN A CA 1
ATOM 757 C C . ASN A 1 94 ? 17.105 -8.767 -14.318 1.00 55.34 94 ASN A C 1
ATOM 759 O O . ASN A 1 94 ? 17.098 -8.524 -15.518 1.00 55.34 94 ASN A O 1
ATOM 763 N N . PHE A 1 95 ? 18.149 -8.446 -13.546 1.00 59.94 95 PHE A N 1
ATOM 764 C CA . PHE A 1 95 ? 19.309 -7.659 -13.973 1.00 59.94 95 PHE A CA 1
ATOM 765 C C . PHE A 1 95 ? 20.478 -8.503 -14.515 1.00 59.94 95 PHE A C 1
ATOM 767 O O . PHE A 1 95 ? 21.526 -7.961 -14.863 1.00 59.94 95 PHE A O 1
ATOM 774 N N . GLN A 1 9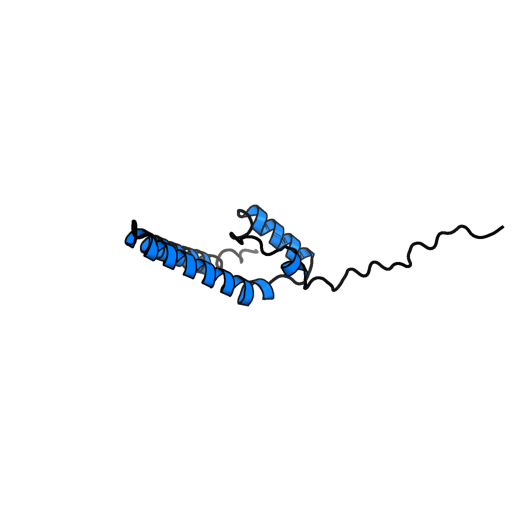6 ? 20.331 -9.831 -14.606 1.00 53.72 96 GLN A N 1
ATOM 775 C CA . GLN A 1 96 ? 21.394 -10.759 -15.041 1.00 53.72 96 GLN A CA 1
ATOM 776 C C . GLN A 1 96 ? 21.739 -10.681 -16.545 1.00 53.72 96 GLN A C 1
ATOM 778 O O . GLN A 1 96 ? 22.306 -11.619 -17.096 1.00 53.72 96 GLN A O 1
ATOM 783 N N . GLY A 1 97 ? 21.413 -9.578 -17.221 1.00 53.94 97 GLY A N 1
ATOM 784 C CA . GLY A 1 97 ? 21.687 -9.385 -18.643 1.00 53.94 97 GLY A CA 1
ATOM 785 C C . GLY A 1 97 ? 23.040 -8.756 -18.979 1.00 53.94 97 GLY A C 1
ATOM 786 O O . GLY A 1 97 ? 23.379 -8.732 -20.152 1.00 53.94 97 GLY A O 1
ATOM 787 N N . ASP A 1 98 ? 23.807 -8.234 -18.011 1.00 51.84 98 ASP A N 1
ATOM 788 C CA . ASP A 1 98 ? 24.984 -7.413 -18.358 1.00 51.84 98 ASP A CA 1
ATOM 789 C C . ASP A 1 98 ? 26.098 -7.431 -17.294 1.00 51.84 98 ASP A C 1
ATOM 791 O O . ASP A 1 98 ? 26.635 -6.407 -16.865 1.00 51.84 98 ASP A O 1
ATOM 795 N N . LEU A 1 99 ? 26.396 -8.629 -16.789 1.00 49.16 99 LEU A N 1
ATOM 796 C CA . LEU A 1 99 ? 27.608 -8.915 -16.015 1.00 49.16 99 LEU A CA 1
ATOM 797 C C . LEU A 1 99 ? 28.418 -10.008 -16.720 1.00 49.16 99 LEU A C 1
ATOM 799 O O . LEU A 1 99 ? 28.863 -10.971 -16.099 1.00 49.16 99 LEU A O 1
ATOM 803 N N . THR A 1 100 ? 28.630 -9.869 -18.028 1.00 46.59 100 THR A N 1
ATOM 804 C CA . THR A 1 100 ? 29.770 -10.522 -18.676 1.00 46.59 100 THR A CA 1
ATOM 805 C C . THR A 1 100 ? 31.029 -9.800 -18.209 1.00 46.59 100 THR A C 1
ATOM 807 O O . THR A 1 100 ? 31.525 -8.878 -18.852 1.00 46.59 100 THR A O 1
ATOM 810 N N . ILE A 1 101 ? 31.533 -10.187 -17.037 1.00 54.47 101 ILE A N 1
ATOM 811 C CA . ILE A 1 101 ? 32.942 -9.974 -16.718 1.00 54.47 101 ILE A CA 1
ATOM 812 C C . ILE A 1 101 ? 33.684 -10.901 -17.671 1.00 54.47 101 ILE A C 1
ATOM 814 O O . ILE A 1 101 ? 33.768 -12.099 -17.418 1.00 54.47 101 ILE A O 1
ATOM 818 N N . ASP A 1 102 ? 34.129 -10.358 -18.800 1.00 51.28 102 ASP A N 1
ATOM 819 C CA . ASP A 1 102 ? 34.939 -11.073 -19.776 1.00 51.28 102 ASP A CA 1
ATOM 820 C C . ASP A 1 102 ? 36.244 -11.512 -19.083 1.00 51.28 102 ASP A C 1
ATOM 822 O O . ASP A 1 102 ? 37.071 -10.662 -18.735 1.00 51.28 102 ASP A O 1
ATOM 826 N N . PRO A 1 103 ? 36.472 -12.814 -18.828 1.00 49.50 103 PRO A N 1
ATOM 827 C CA . PRO A 1 103 ? 37.643 -13.263 -18.076 1.00 49.50 103 PRO A CA 1
ATOM 828 C C . PRO A 1 103 ? 38.944 -13.202 -18.900 1.00 49.50 103 PRO A C 1
ATOM 830 O O . PRO A 1 103 ? 39.997 -13.615 -18.419 1.00 49.50 103 PRO A O 1
ATOM 833 N N . ALA A 1 104 ? 38.903 -12.694 -20.137 1.00 53.94 104 ALA A N 1
ATOM 834 C CA . ALA A 1 104 ? 40.022 -12.741 -21.076 1.00 53.94 104 ALA A CA 1
ATOM 835 C C . ALA A 1 104 ? 40.913 -11.478 -21.113 1.00 53.94 104 ALA A C 1
ATOM 837 O O . ALA A 1 104 ? 41.970 -11.504 -21.742 1.00 53.94 104 ALA A O 1
ATOM 838 N N . ALA A 1 105 ? 40.558 -10.379 -20.434 1.00 52.94 105 ALA A N 1
ATOM 839 C CA . ALA A 1 105 ? 41.264 -9.095 -20.596 1.00 52.94 105 ALA A CA 1
ATOM 840 C C . ALA A 1 105 ? 42.553 -8.919 -19.755 1.00 52.94 105 ALA A C 1
ATOM 842 O O . ALA A 1 105 ? 43.132 -7.832 -19.725 1.00 52.94 105 ALA A O 1
ATOM 843 N N . HIS A 1 106 ? 43.056 -9.971 -19.106 1.00 53.97 106 HIS A N 1
ATOM 844 C CA . HIS A 1 106 ? 44.360 -9.949 -18.432 1.00 53.97 106 HIS A CA 1
ATOM 845 C C . HIS A 1 106 ? 45.306 -11.010 -19.001 1.00 53.97 106 HIS A C 1
ATOM 847 O O . HIS A 1 106 ? 45.833 -11.857 -18.286 1.00 53.97 106 HIS A O 1
ATOM 853 N N . SER A 1 107 ? 45.558 -10.946 -20.310 1.00 48.97 107 SER A N 1
ATOM 854 C CA . SER A 1 107 ? 46.787 -11.519 -20.866 1.00 48.97 107 SER A CA 1
ATOM 855 C C . SER A 1 107 ? 47.963 -10.614 -20.498 1.00 48.97 107 SER A C 1
ATOM 857 O O . SER A 1 107 ? 48.154 -9.533 -21.046 1.00 48.97 107 SER A O 1
ATOM 859 N N . ASN A 1 108 ? 48.704 -11.064 -19.492 1.00 53.88 108 ASN A N 1
ATOM 860 C CA . ASN A 1 108 ? 49.947 -10.488 -19.001 1.00 53.88 108 ASN A CA 1
ATOM 861 C C . ASN A 1 108 ? 51.016 -10.464 -20.119 1.00 53.88 108 ASN A C 1
ATOM 863 O O . ASN A 1 108 ? 51.354 -11.533 -20.635 1.00 53.88 108 ASN A O 1
ATOM 867 N N . PRO A 1 109 ? 51.585 -9.303 -20.497 1.00 50.62 109 PRO A N 1
ATOM 868 C CA . PRO A 1 109 ? 52.661 -9.235 -21.473 1.00 50.62 109 PRO A CA 1
ATOM 869 C C . PRO A 1 109 ? 53.994 -9.477 -20.759 1.00 50.62 109 PRO A C 1
ATOM 871 O O . PRO A 1 109 ? 54.757 -8.550 -20.506 1.00 50.62 109 PRO A O 1
ATOM 874 N N . ASN A 1 110 ? 54.279 -10.728 -20.399 1.00 55.28 110 ASN A N 1
ATOM 875 C CA . ASN A 1 110 ? 55.649 -11.108 -20.069 1.00 55.28 110 ASN A CA 1
ATOM 876 C C . ASN A 1 110 ? 55.956 -12.537 -20.531 1.00 55.28 110 ASN A C 1
ATOM 878 O O . ASN A 1 110 ? 56.028 -13.483 -19.750 1.00 55.28 110 ASN A O 1
ATOM 882 N N . GLN A 1 111 ? 56.122 -12.674 -21.845 1.00 50.75 111 GLN A N 1
ATOM 883 C CA . GLN A 1 111 ? 56.897 -13.740 -22.469 1.00 50.75 111 GLN A CA 1
ATOM 884 C C . GLN A 1 111 ? 57.729 -13.133 -23.600 1.00 50.75 111 GLN A C 1
ATOM 886 O O . GLN A 1 111 ? 57.151 -12.676 -24.581 1.00 50.75 111 GLN A O 1
ATOM 891 N N . LEU A 1 112 ? 59.058 -13.162 -23.448 1.00 45.03 112 LEU A N 1
ATOM 892 C CA . LEU A 1 112 ? 60.066 -13.658 -24.406 1.00 45.03 112 LEU A CA 1
ATOM 893 C C . LEU A 1 112 ? 61.392 -12.900 -24.269 1.00 45.03 112 LEU A C 1
ATOM 895 O O . LEU A 1 112 ? 61.423 -11.685 -24.438 1.00 45.03 112 LEU A O 1
ATOM 899 N N . GLY A 1 113 ? 62.472 -13.673 -24.106 1.00 42.78 113 GLY A N 1
ATOM 900 C CA . GLY A 1 113 ? 63.824 -13.310 -24.548 1.00 42.78 113 GLY A CA 1
ATOM 901 C C . GLY A 1 113 ? 64.777 -12.893 -23.452 1.00 42.78 113 GLY A C 1
ATOM 902 O O . GLY A 1 113 ? 64.932 -11.670 -23.278 1.00 42.78 113 GLY A O 1
#